Protein AF-A0AAW4FHK3-F1 (afdb_monomer)

Sequence (60 aa):
MAEVNKGQRVPLLMEPELIYKVDSFRHEHRIPTRAEAIRRLVKESLSAISELKPPVRNEQ

Organism: NCBI:txid555315

Solvent-accessible surface area (backbone atoms only — not comparable to full-at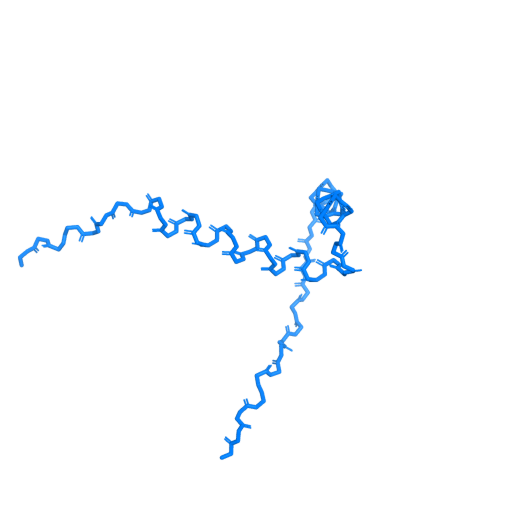om values): 3972 Å² total; per-residue (Å²): 132,86,79,76,85,70,82,79,91,74,91,78,91,72,58,69,70,57,54,50,53,50,50,52,52,18,62,78,70,68,45,92,43,70,70,56,36,51,53,50,52,52,52,54,50,53,52,53,53,59,71,68,50,71,81,80,75,77,80,128

Radius of gyration: 16.36 Å; Cα contacts (8 Å, |Δi|>4): 13; chains: 1; bounding box: 31×31×44 Å

pLDDT: mean 85.56, std 16.46, range [40.41, 98.31]

Structure (mmCIF, N/CA/C/O backbone):
data_AF-A0AAW4FHK3-F1
#
_entry.id   AF-A0AAW4FHK3-F1
#
loop_
_atom_site.group_PDB
_atom_site.id
_atom_site.type_symbol
_atom_site.label_atom_id
_atom_site.label_alt_id
_atom_site.label_comp_id
_atom_site.label_asym_id
_atom_site.label_entity_id
_atom_site.label_seq_id
_atom_site.pdbx_PDB_ins_code
_atom_site.Cartn_x
_atom_site.Cartn_y
_atom_site.Cartn_z
_atom_site.occupancy
_atom_site.B_iso_or_equiv
_atom_site.auth_seq_id
_atom_site.auth_comp_id
_atom_site.auth_asym_id
_atom_site.auth_atom_id
_atom_site.pdbx_PDB_model_num
ATOM 1 N N . MET A 1 1 ? 8.947 -13.528 25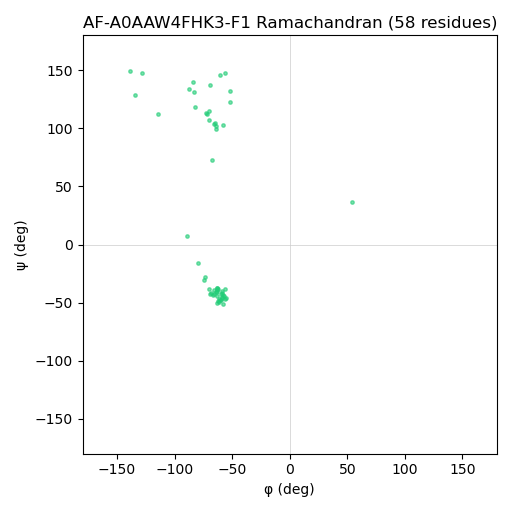.549 1.00 40.41 1 MET A N 1
ATOM 2 C CA . MET A 1 1 ? 8.945 -14.016 24.153 1.00 40.41 1 MET A CA 1
ATOM 3 C C . MET A 1 1 ? 8.638 -12.823 23.269 1.00 40.41 1 MET A C 1
ATOM 5 O O . MET A 1 1 ? 7.593 -12.223 23.464 1.00 40.41 1 MET A O 1
ATOM 9 N N . ALA A 1 2 ? 9.568 -12.399 22.411 1.00 48.97 2 ALA A N 1
ATOM 10 C CA . ALA A 1 2 ? 9.327 -11.267 21.520 1.00 48.97 2 ALA A CA 1
ATOM 11 C C . ALA A 1 2 ? 8.304 -11.690 20.460 1.00 48.97 2 ALA A C 1
ATOM 13 O O . ALA A 1 2 ? 8.561 -12.610 19.682 1.00 48.97 2 ALA A O 1
ATOM 14 N N . GLU A 1 3 ? 7.132 -11.064 20.473 1.00 59.31 3 GLU A N 1
ATOM 15 C CA . GLU A 1 3 ? 6.117 -11.268 19.451 1.00 59.31 3 GLU A CA 1
ATOM 16 C C . GLU A 1 3 ? 6.676 -10.722 18.134 1.00 59.31 3 GLU A C 1
ATOM 18 O O . GLU A 1 3 ? 6.817 -9.515 17.934 1.00 59.31 3 GLU A O 1
ATOM 23 N N . VAL A 1 4 ? 7.097 -11.624 17.248 1.00 55.38 4 VAL A N 1
ATOM 24 C CA . VAL A 1 4 ? 7.462 -11.248 15.886 1.00 55.38 4 VAL A CA 1
ATOM 25 C C . VAL A 1 4 ? 6.173 -10.754 15.251 1.00 55.38 4 VAL A C 1
ATOM 27 O O . VAL A 1 4 ? 5.306 -11.564 14.929 1.00 55.38 4 VAL A O 1
ATOM 30 N N . ASN A 1 5 ? 6.040 -9.439 15.094 1.00 61.06 5 ASN A N 1
ATOM 31 C CA . ASN A 1 5 ? 4.931 -8.800 14.393 1.00 61.06 5 ASN A CA 1
ATOM 32 C C . ASN A 1 5 ? 5.030 -9.158 12.898 1.00 61.06 5 ASN A C 1
ATOM 34 O O . ASN A 1 5 ? 5.503 -8.387 12.062 1.00 61.06 5 ASN A O 1
ATOM 38 N N . LYS A 1 6 ? 4.721 -10.417 12.570 1.00 73.81 6 LYS A N 1
ATOM 39 C CA . LYS A 1 6 ? 4.747 -10.943 11.211 1.00 73.81 6 LYS A CA 1
ATOM 40 C C . LYS A 1 6 ? 3.562 -10.321 10.493 1.00 73.81 6 LYS A C 1
ATOM 42 O O . LYS A 1 6 ? 2.416 -10.620 10.814 1.00 73.81 6 LYS A O 1
ATOM 47 N N . GLY A 1 7 ? 3.847 -9.459 9.519 1.00 80.62 7 GLY A N 1
ATOM 48 C CA . GLY A 1 7 ? 2.811 -8.900 8.658 1.00 80.62 7 GLY A CA 1
ATOM 49 C C . GLY A 1 7 ? 1.954 -10.014 8.049 1.00 80.62 7 GLY A C 1
ATOM 50 O O . GLY A 1 7 ? 2.482 -11.004 7.538 1.00 80.62 7 GLY A O 1
ATOM 51 N N . GLN A 1 8 ? 0.634 -9.857 8.115 1.00 89.12 8 GLN A N 1
ATOM 52 C CA . GLN A 1 8 ? -0.314 -10.790 7.512 1.00 89.12 8 GLN A CA 1
ATOM 53 C C . GLN A 1 8 ? -0.519 -10.448 6.031 1.00 89.12 8 GLN A C 1
ATOM 55 O O . GLN A 1 8 ? -0.580 -9.277 5.650 1.00 89.12 8 GLN A O 1
ATOM 60 N N . ARG A 1 9 ? -0.602 -11.473 5.173 1.00 91.06 9 ARG A N 1
ATOM 61 C CA . ARG A 1 9 ? -0.901 -11.288 3.747 1.00 91.06 9 ARG A CA 1
ATOM 62 C C . ARG A 1 9 ? -2.407 -11.147 3.572 1.00 91.06 9 ARG A C 1
ATOM 64 O O . ARG A 1 9 ? -3.140 -12.085 3.859 1.00 91.06 9 ARG A O 1
ATOM 71 N N . VAL A 1 10 ? -2.836 -9.999 3.061 1.00 91.31 10 VAL A N 1
ATOM 72 C CA . VAL A 1 10 ? -4.240 -9.721 2.748 1.00 91.31 10 VAL A CA 1
ATOM 73 C C . VAL A 1 10 ? -4.367 -9.563 1.230 1.00 91.31 10 VAL A C 1
ATOM 75 O O . VAL A 1 10 ? -3.785 -8.622 0.684 1.00 91.31 10 VAL A O 1
ATOM 78 N N . PRO A 1 11 ? -5.054 -10.477 0.519 1.00 93.12 11 PRO A N 1
ATOM 79 C CA . PRO A 1 11 ? -5.381 -10.268 -0.885 1.00 93.12 11 PRO A CA 1
ATOM 80 C C . PRO A 1 11 ? -6.421 -9.147 -1.005 1.00 93.12 11 PRO A C 1
ATOM 82 O O . PRO A 1 11 ? -7.375 -9.096 -0.232 1.00 93.12 11 PRO A O 1
ATOM 85 N N . LEU A 1 12 ? -6.237 -8.254 -1.976 1.00 91.81 12 LEU A N 1
ATOM 86 C CA . LEU A 1 12 ? -7.139 -7.135 -2.232 1.00 91.81 12 LEU A CA 1
ATOM 87 C C . LEU A 1 12 ? -7.411 -7.042 -3.731 1.00 91.81 12 LEU A C 1
ATOM 89 O O . LEU A 1 12 ? -6.472 -7.003 -4.528 1.00 91.81 12 LEU A O 1
ATOM 93 N N . LEU A 1 13 ? -8.689 -6.991 -4.098 1.00 96.25 13 LEU A N 1
ATOM 94 C CA . LEU A 1 13 ? -9.113 -6.655 -5.450 1.00 96.25 13 LEU A CA 1
ATOM 95 C C . LEU A 1 13 ? -9.245 -5.136 -5.553 1.00 96.25 13 LEU A C 1
ATOM 97 O O . LEU A 1 13 ? -9.810 -4.498 -4.667 1.00 96.25 13 LEU A O 1
ATOM 101 N N . MET A 1 14 ? -8.700 -4.563 -6.621 1.00 96.31 14 MET A N 1
ATOM 102 C CA . MET A 1 14 ? -8.777 -3.133 -6.891 1.00 96.31 14 MET A CA 1
ATOM 103 C C . MET A 1 14 ? -9.043 -2.898 -8.367 1.00 96.31 14 MET A C 1
ATOM 105 O O . MET A 1 14 ? -8.556 -3.647 -9.216 1.00 96.31 14 MET A O 1
ATOM 109 N N . GLU A 1 15 ? -9.742 -1.806 -8.653 1.00 98.25 15 GLU A N 1
ATOM 110 C CA . GLU A 1 15 ? -9.927 -1.334 -10.017 1.00 98.25 15 GLU A CA 1
ATOM 111 C C . GLU A 1 15 ? -8.577 -1.010 -10.684 1.00 98.25 15 GLU A C 1
ATOM 113 O O . GLU A 1 15 ? -7.667 -0.498 -10.014 1.00 98.25 15 GLU A O 1
ATOM 118 N N . PRO A 1 16 ? -8.428 -1.238 -12.003 1.00 97.81 16 PRO A N 1
ATOM 119 C CA . PRO A 1 16 ? -7.175 -0.983 -12.717 1.00 97.81 16 PRO A CA 1
ATOM 120 C C . PRO A 1 16 ? -6.668 0.457 -12.573 1.00 97.81 16 PRO A C 1
ATOM 122 O O . PRO A 1 16 ? -5.469 0.682 -12.408 1.00 97.81 16 PRO A O 1
ATOM 125 N N . GLU A 1 17 ? -7.578 1.433 -12.571 1.00 98.19 17 GLU A N 1
ATOM 126 C CA . GLU A 1 17 ? -7.239 2.848 -12.387 1.00 98.19 17 GLU A CA 1
ATOM 127 C C . GLU A 1 17 ? -6.611 3.110 -11.010 1.00 98.19 17 GLU A C 1
ATOM 129 O O . GLU A 1 17 ? -5.657 3.879 -10.881 1.00 98.19 17 GLU A O 1
ATOM 134 N N . LEU A 1 18 ? -7.106 2.438 -9.968 1.00 97.44 18 LEU A N 1
ATOM 135 C CA . LEU A 1 18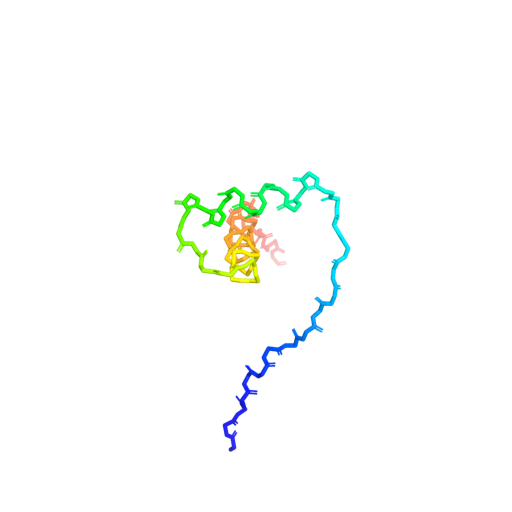 ? -6.565 2.581 -8.621 1.00 97.44 18 LEU A CA 1
ATOM 136 C C . LEU A 1 18 ? -5.173 1.951 -8.519 1.00 97.44 18 LEU A C 1
ATOM 138 O O . LEU A 1 18 ? -4.284 2.530 -7.895 1.00 97.44 18 LEU A O 1
ATOM 142 N N . ILE A 1 19 ? -4.954 0.806 -9.176 1.00 97.44 19 ILE A N 1
ATOM 143 C CA . ILE A 1 19 ? -3.622 0.189 -9.275 1.00 97.44 19 ILE A CA 1
ATOM 144 C C . ILE A 1 19 ? -2.643 1.164 -9.939 1.00 97.44 19 ILE A C 1
ATOM 146 O O . ILE A 1 19 ? -1.542 1.362 -9.423 1.00 97.44 19 ILE A O 1
ATOM 150 N N . TYR A 1 20 ? -3.061 1.808 -11.033 1.00 98.12 20 TYR A N 1
ATOM 151 C CA . TYR A 1 20 ? -2.244 2.796 -11.733 1.00 98.12 20 TYR A CA 1
ATOM 152 C C . TYR A 1 20 ? -1.869 3.975 -10.826 1.00 98.12 20 TYR A C 1
ATOM 154 O O . TYR A 1 20 ? -0.690 4.299 -10.714 1.00 98.12 20 TYR A O 1
ATOM 162 N N . LYS A 1 21 ? -2.831 4.556 -10.096 1.00 97.88 21 LYS A N 1
ATOM 163 C CA . LYS A 1 21 ? -2.566 5.656 -9.148 1.00 97.88 21 LYS A CA 1
ATOM 164 C C . LYS A 1 21 ? -1.556 5.267 -8.066 1.00 97.88 21 LYS A C 1
ATOM 166 O O . LYS A 1 21 ? -0.648 6.040 -7.765 1.00 97.88 21 LYS A O 1
ATOM 171 N N . VAL A 1 22 ? -1.682 4.062 -7.504 1.00 97.69 22 VAL A N 1
ATOM 172 C CA . VAL A 1 22 ? -0.724 3.545 -6.511 1.00 97.69 22 VAL A CA 1
ATOM 173 C C . VAL A 1 22 ? 0.670 3.381 -7.124 1.00 97.69 22 VAL A C 1
ATOM 175 O O . VAL A 1 22 ? 1.667 3.684 -6.467 1.00 97.69 22 VAL A O 1
ATOM 178 N N . ASP A 1 23 ? 0.762 2.917 -8.371 1.00 97.94 23 ASP A N 1
ATOM 179 C CA . ASP A 1 23 ? 2.038 2.777 -9.069 1.00 97.94 23 ASP A CA 1
ATOM 180 C C . ASP A 1 23 ? 2.672 4.140 -9.390 1.00 97.94 23 ASP A C 1
ATOM 182 O O . ASP A 1 23 ? 3.870 4.303 -9.154 1.00 97.94 23 ASP A O 1
ATOM 186 N N . SER A 1 24 ? 1.900 5.135 -9.837 1.00 98.31 24 SER A N 1
ATOM 187 C CA . SER A 1 24 ? 2.380 6.512 -10.040 1.00 98.31 24 SER A CA 1
ATOM 188 C C . SER A 1 24 ? 2.945 7.106 -8.751 1.00 98.31 24 SER A C 1
ATOM 190 O O . SER A 1 24 ? 4.110 7.506 -8.728 1.00 98.31 24 SER A O 1
ATOM 192 N N . PHE A 1 25 ? 2.188 7.035 -7.649 1.00 97.94 25 PHE A N 1
ATOM 193 C CA . PHE A 1 25 ? 2.655 7.463 -6.327 1.00 97.94 25 PHE A CA 1
ATOM 194 C C . PHE A 1 25 ? 3.955 6.747 -5.934 1.00 97.94 25 PHE A C 1
ATOM 196 O O . PHE A 1 25 ? 4.930 7.369 -5.511 1.00 97.94 25 PHE A O 1
ATOM 203 N N . ARG A 1 26 ? 4.020 5.424 -6.127 1.00 98.19 26 ARG A N 1
ATOM 204 C CA . ARG A 1 26 ? 5.237 4.650 -5.861 1.00 98.19 26 ARG A CA 1
ATOM 205 C C . ARG A 1 26 ? 6.436 5.194 -6.653 1.00 98.19 26 ARG A C 1
ATOM 207 O O . ARG A 1 26 ? 7.517 5.342 -6.082 1.00 98.19 26 ARG A O 1
ATOM 214 N N . HIS A 1 27 ? 6.262 5.465 -7.946 1.00 97.94 27 HIS A N 1
ATOM 215 C CA . HIS A 1 27 ? 7.330 5.943 -8.828 1.00 97.94 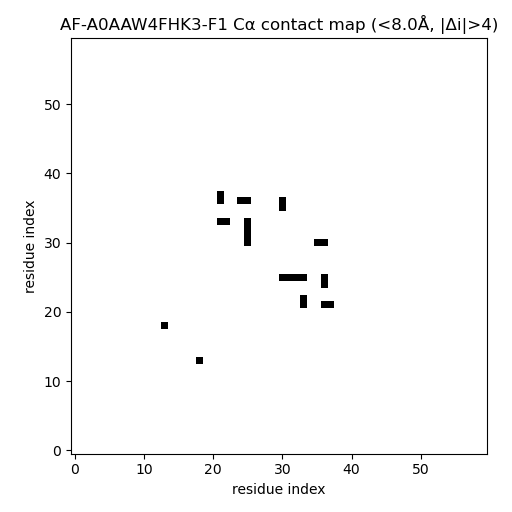27 HIS A CA 1
ATOM 216 C C . HIS A 1 27 ? 7.818 7.351 -8.468 1.00 97.94 27 HIS A C 1
ATOM 218 O O . HIS A 1 27 ? 9.033 7.573 -8.425 1.00 97.94 27 HIS A O 1
ATOM 224 N N . GLU A 1 28 ? 6.895 8.267 -8.180 1.00 97.88 28 GLU A N 1
ATOM 225 C CA . GLU A 1 28 ? 7.179 9.649 -7.777 1.00 97.88 28 GLU A CA 1
ATOM 226 C C . GLU A 1 28 ? 7.943 9.700 -6.449 1.00 97.88 28 GLU A C 1
ATOM 228 O O . GLU A 1 28 ? 8.961 10.382 -6.334 1.00 97.88 28 GLU A O 1
ATOM 233 N N . HIS A 1 29 ? 7.522 8.893 -5.474 1.00 97.31 29 HIS A N 1
ATOM 234 C CA . HIS A 1 29 ? 8.119 8.852 -4.139 1.00 97.31 29 HIS A CA 1
ATOM 235 C C . HIS A 1 29 ? 9.289 7.864 -4.002 1.00 97.31 29 HIS A C 1
ATOM 237 O O . HIS A 1 29 ? 9.778 7.651 -2.892 1.00 97.31 29 HIS A O 1
ATOM 243 N N . ARG A 1 30 ? 9.747 7.262 -5.112 1.00 97.50 30 ARG A N 1
ATOM 244 C CA . ARG A 1 30 ? 10.861 6.292 -5.155 1.00 97.50 30 ARG A CA 1
ATOM 245 C C . ARG A 1 30 ? 10.683 5.108 -4.195 1.00 97.50 30 ARG A C 1
ATOM 247 O O . ARG A 1 30 ? 11.646 4.608 -3.622 1.00 97.50 30 ARG A O 1
ATOM 254 N N . ILE A 1 31 ? 9.448 4.644 -4.030 1.00 97.88 31 ILE A N 1
ATOM 255 C CA . ILE A 1 31 ? 9.127 3.527 -3.141 1.00 97.88 31 ILE A CA 1
ATOM 256 C C . ILE A 1 31 ? 9.394 2.208 -3.889 1.00 97.88 31 ILE A C 1
ATOM 258 O O . ILE A 1 31 ? 8.945 2.039 -5.021 1.00 97.88 31 ILE A O 1
ATOM 262 N N . PRO A 1 32 ? 10.109 1.237 -3.306 1.00 96.00 32 PRO A N 1
ATOM 263 C CA . PRO A 1 32 ? 10.570 0.068 -4.055 1.00 96.00 32 PRO A CA 1
ATOM 264 C C . PRO A 1 32 ? 9.455 -0.939 -4.359 1.00 96.00 32 PRO A C 1
ATOM 266 O O . PRO A 1 32 ? 9.499 -1.620 -5.381 1.00 96.00 32 PRO A O 1
ATOM 269 N N . THR A 1 33 ? 8.437 -1.054 -3.497 1.00 96.94 3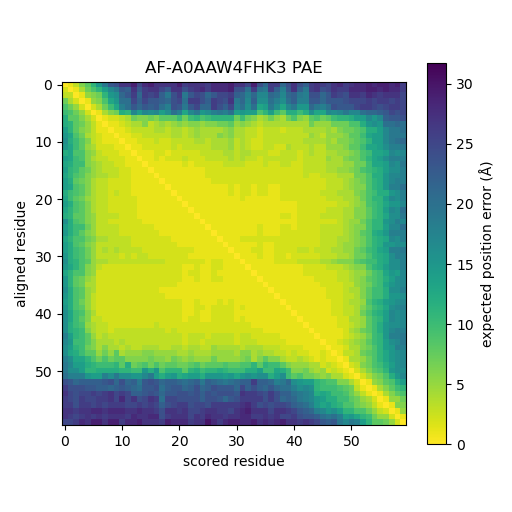3 THR A N 1
ATOM 270 C CA . THR A 1 33 ? 7.375 -2.060 -3.662 1.00 96.94 33 THR A CA 1
ATOM 271 C C . THR A 1 33 ? 5.981 -1.456 -3.590 1.00 96.94 33 THR A C 1
ATOM 273 O O . THR A 1 33 ? 5.717 -0.519 -2.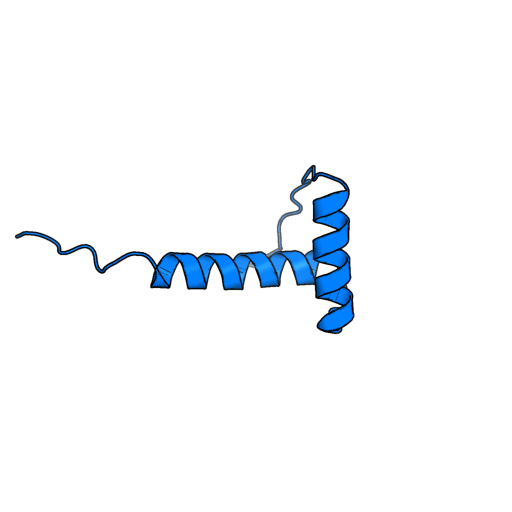838 1.00 96.94 33 THR A O 1
ATOM 276 N N . ARG A 1 34 ? 5.038 -2.040 -4.342 1.00 96.00 34 ARG A N 1
ATOM 277 C CA . ARG A 1 34 ? 3.621 -1.649 -4.277 1.00 96.00 34 ARG A CA 1
ATOM 278 C C . ARG A 1 34 ? 3.046 -1.823 -2.870 1.00 96.00 34 ARG A C 1
ATOM 280 O O . ARG A 1 34 ? 2.315 -0.966 -2.398 1.00 96.00 34 ARG A O 1
ATOM 287 N N . ALA A 1 35 ? 3.408 -2.906 -2.183 1.00 95.75 35 ALA A N 1
ATOM 288 C CA . ALA A 1 35 ? 2.933 -3.172 -0.828 1.00 95.75 35 ALA A CA 1
ATOM 289 C C . ALA A 1 35 ? 3.393 -2.096 0.171 1.00 95.75 35 ALA A C 1
ATOM 291 O O . ALA A 1 35 ? 2.641 -1.727 1.068 1.00 95.75 35 ALA A O 1
ATOM 292 N N . GLU A 1 36 ? 4.613 -1.580 0.022 1.00 96.50 36 GLU A N 1
ATOM 293 C CA . GLU A 1 36 ? 5.105 -0.472 0.840 1.00 96.50 36 GLU A CA 1
ATOM 294 C C . GLU A 1 36 ? 4.385 0.840 0.530 1.00 96.50 36 GLU A C 1
ATOM 296 O O . GLU A 1 36 ? 3.967 1.525 1.461 1.00 96.50 36 GLU A O 1
ATOM 301 N N . ALA A 1 37 ? 4.1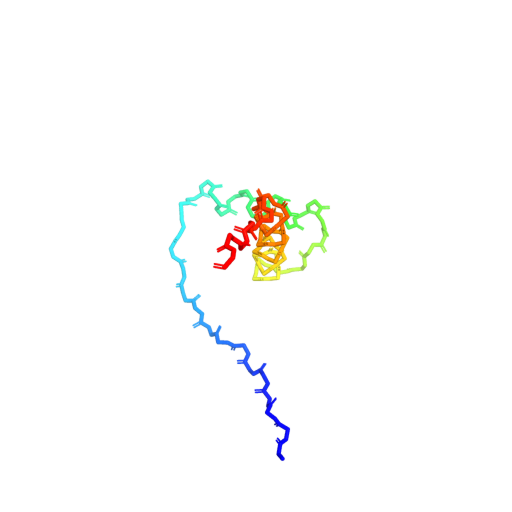53 1.134 -0.752 1.00 97.62 37 ALA A N 1
ATOM 302 C CA . ALA A 1 37 ? 3.379 2.299 -1.169 1.00 97.62 37 ALA A CA 1
ATOM 303 C C . ALA A 1 37 ? 1.957 2.266 -0.586 1.00 97.62 37 ALA A C 1
ATOM 305 O O . ALA A 1 37 ? 1.520 3.242 0.016 1.00 97.62 37 ALA A O 1
ATOM 306 N N . ILE A 1 38 ? 1.277 1.116 -0.665 1.00 96.44 38 ILE A N 1
ATOM 307 C CA . ILE A 1 38 ? -0.057 0.921 -0.079 1.00 96.44 38 ILE A CA 1
ATOM 308 C C . ILE A 1 38 ? -0.023 1.134 1.438 1.00 96.44 38 ILE A C 1
ATOM 310 O O . ILE A 1 38 ? -0.843 1.881 1.962 1.00 96.44 38 ILE A O 1
ATOM 314 N N . ARG A 1 39 ? 0.932 0.532 2.163 1.00 95.06 39 ARG A N 1
ATOM 315 C CA . ARG A 1 39 ? 1.044 0.727 3.621 1.00 95.06 39 ARG A CA 1
ATOM 316 C C . ARG A 1 39 ? 1.248 2.194 3.992 1.00 95.06 39 ARG A C 1
ATOM 318 O O . ARG A 1 39 ? 0.651 2.659 4.960 1.00 95.06 39 ARG A O 1
ATOM 325 N N . ARG A 1 40 ? 2.080 2.911 3.234 1.00 96.31 40 ARG A N 1
ATOM 326 C CA . ARG A 1 40 ? 2.333 4.338 3.444 1.00 96.31 40 ARG A CA 1
ATOM 327 C C . ARG A 1 40 ? 1.065 5.164 3.230 1.00 96.31 40 ARG A C 1
ATOM 329 O O . ARG A 1 40 ? 0.682 5.894 4.136 1.00 96.31 40 ARG A O 1
ATOM 336 N N . LEU A 1 41 ? 0.381 4.966 2.103 1.00 96.19 41 LEU A N 1
ATOM 337 C CA . LEU A 1 41 ? -0.884 5.639 1.791 1.00 96.19 41 LEU A CA 1
ATOM 338 C C . LEU A 1 41 ? -1.948 5.388 2.864 1.00 96.19 41 LEU A C 1
ATOM 340 O O . LEU A 1 41 ? -2.608 6.326 3.302 1.00 96.19 41 LEU A O 1
ATOM 344 N N . VAL A 1 42 ? -2.087 4.142 3.330 1.00 94.88 42 VAL A N 1
ATOM 345 C CA . VAL A 1 42 ? -3.026 3.786 4.406 1.00 94.88 42 VAL A CA 1
ATOM 346 C C . VAL A 1 42 ? -2.676 4.522 5.698 1.00 94.88 42 VAL A C 1
ATOM 348 O O . VAL A 1 4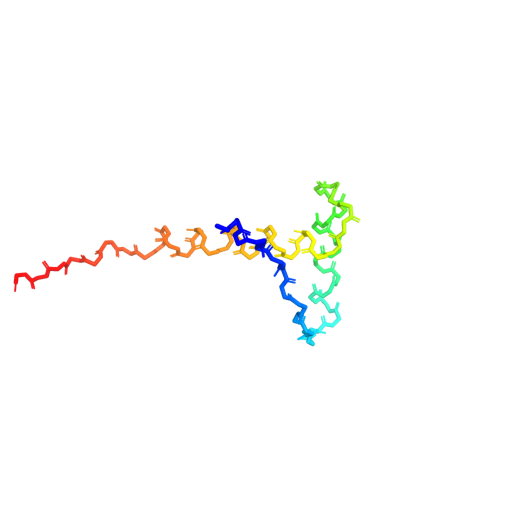2 ? -3.557 5.108 6.320 1.00 94.88 42 VAL A O 1
ATOM 351 N N . LYS A 1 43 ? -1.398 4.530 6.094 1.00 94.44 43 LYS A N 1
ATOM 352 C CA . LYS A 1 43 ? -0.956 5.206 7.319 1.00 94.44 43 LYS A CA 1
ATOM 353 C C . LYS A 1 43 ? -1.217 6.713 7.259 1.00 94.44 43 LYS A C 1
ATOM 355 O O . LYS A 1 43 ? -1.795 7.255 8.192 1.00 94.44 43 LYS A O 1
ATOM 360 N N . GLU A 1 44 ? -0.825 7.363 6.167 1.00 94.00 44 GLU A N 1
ATOM 361 C CA . GLU A 1 44 ? -1.010 8.807 5.974 1.00 94.00 44 GLU A CA 1
ATOM 362 C C . GLU A 1 44 ? -2.500 9.177 5.916 1.00 94.00 44 GLU A C 1
ATOM 364 O O . GLU A 1 44 ? -2.921 10.135 6.559 1.00 94.00 44 GLU A O 1
ATOM 369 N N . SER A 1 45 ? -3.322 8.368 5.239 1.00 92.19 45 SER A N 1
ATOM 370 C CA . SER A 1 45 ? -4.770 8.598 5.153 1.00 92.19 45 SER A CA 1
ATOM 371 C C . SER A 1 45 ? -5.460 8.447 6.507 1.00 92.19 45 SER A C 1
ATOM 373 O O . SER A 1 45 ? -6.307 9.261 6.857 1.00 92.19 45 SER A O 1
ATOM 375 N N . LEU A 1 46 ? -5.099 7.429 7.296 1.00 90.88 46 LEU A N 1
ATOM 376 C CA . LEU A 1 46 ? -5.662 7.234 8.636 1.00 90.88 46 LEU A CA 1
ATOM 377 C C . LEU A 1 46 ? -5.262 8.363 9.593 1.00 90.88 46 LEU A C 1
ATOM 379 O O . LEU A 1 46 ? -6.101 8.809 10.375 1.00 90.88 46 LEU A O 1
ATOM 383 N N . SER A 1 47 ? -4.020 8.853 9.512 1.00 91.38 47 SER A N 1
ATOM 384 C CA . SER A 1 47 ? -3.586 10.043 10.254 1.00 91.38 47 SER A CA 1
ATOM 385 C C . SER A 1 47 ? -4.394 11.277 9.852 1.00 91.38 47 SER A C 1
ATOM 387 O O . SER A 1 47 ? -4.974 11.920 10.723 1.00 91.38 47 SER A O 1
ATOM 389 N N . ALA A 1 48 ? -4.539 11.542 8.551 1.00 91.38 48 ALA A N 1
ATOM 390 C CA . ALA A 1 48 ? -5.334 12.664 8.056 1.00 91.38 48 ALA A CA 1
ATOM 391 C C . ALA A 1 48 ? -6.811 12.573 8.490 1.00 91.38 48 ALA A C 1
ATOM 393 O O . ALA A 1 48 ? -7.388 13.557 8.939 1.00 91.38 48 ALA A O 1
ATOM 394 N N . ILE A 1 49 ? -7.430 11.388 8.433 1.00 86.81 49 ILE A N 1
ATOM 395 C CA . ILE A 1 49 ? -8.810 11.177 8.910 1.00 86.81 49 ILE A CA 1
ATOM 396 C C . ILE A 1 49 ? -8.920 11.425 10.421 1.00 86.81 49 ILE A C 1
ATOM 398 O O . ILE A 1 49 ? -9.898 12.019 10.875 1.00 86.81 49 ILE A O 1
ATOM 402 N N . SER A 1 50 ? -7.931 10.983 11.205 1.00 80.69 50 SER A N 1
ATOM 403 C CA . SER A 1 50 ? -7.902 11.223 12.650 1.00 80.69 50 SER A CA 1
ATOM 404 C C . SER A 1 50 ? -7.815 12.712 12.984 1.00 80.69 50 SER A C 1
ATOM 406 O O . SER A 1 50 ? -8.432 13.145 13.952 1.00 80.69 50 SER A O 1
ATOM 408 N N . GLU A 1 51 ? -7.065 13.484 12.200 1.00 76.38 51 GLU A N 1
ATOM 409 C CA . GLU A 1 51 ? -6.925 14.936 12.360 1.00 76.38 51 GLU A CA 1
ATOM 410 C C . GLU A 1 51 ? -8.185 15.698 11.919 1.00 76.38 51 GLU A C 1
ATOM 412 O O . GLU A 1 51 ? -8.494 16.757 12.461 1.00 76.38 51 GLU A O 1
ATOM 417 N N . LEU A 1 52 ? -8.952 15.140 10.977 1.00 68.50 52 LEU A N 1
ATOM 418 C CA . LEU A 1 52 ? -10.213 15.712 10.497 1.00 68.50 52 LEU A CA 1
ATOM 419 C C . LEU A 1 52 ? -11.407 15.450 11.425 1.00 68.50 52 LEU A C 1
ATOM 421 O O . LEU A 1 52 ? -12.436 16.114 11.285 1.00 68.50 52 LEU A O 1
ATOM 425 N N . LYS A 1 53 ? -11.314 14.504 12.368 1.00 61.59 53 LYS A N 1
ATOM 426 C CA . LYS A 1 53 ? -12.368 14.309 13.369 1.00 61.59 53 LYS A CA 1
ATOM 427 C C . LYS A 1 53 ? -12.288 15.475 14.368 1.00 61.59 53 LYS A C 1
ATOM 429 O O . LYS A 1 53 ? -11.297 15.550 15.096 1.00 61.59 53 LYS A O 1
ATOM 434 N N . PRO A 1 54 ? -13.287 16.383 14.447 1.00 61.38 54 PRO A N 1
ATOM 435 C CA . PRO A 1 54 ? -13.286 17.395 15.498 1.00 61.38 54 PRO A CA 1
ATOM 436 C C . PRO A 1 54 ? -13.218 16.687 16.858 1.00 61.38 54 PRO A C 1
ATOM 438 O O . PRO A 1 54 ? -13.739 15.569 16.975 1.00 61.38 54 PRO A O 1
ATOM 441 N N . PRO A 1 55 ? -12.573 17.291 17.878 1.00 61.81 55 PRO A N 1
ATOM 442 C CA . PRO A 1 55 ? -12.500 16.684 19.197 1.00 61.81 55 PRO A CA 1
ATOM 443 C C . PRO A 1 55 ? -13.919 16.315 19.611 1.00 61.81 55 PRO A C 1
ATOM 445 O O . PRO A 1 55 ? -14.806 17.171 19.607 1.00 61.81 55 PRO A O 1
ATOM 448 N N . VAL A 1 56 ? -14.140 15.032 19.910 1.00 65.62 56 VAL A N 1
ATOM 449 C CA . VAL A 1 56 ? -15.381 14.594 20.543 1.00 65.62 56 VAL A CA 1
ATOM 450 C C . VAL A 1 56 ? -15.449 15.398 21.834 1.00 65.62 56 VAL A C 1
ATOM 452 O O . VAL A 1 56 ? -14.685 15.146 22.766 1.00 65.62 56 VAL A O 1
ATOM 455 N N . ARG A 1 57 ? -16.280 16.446 21.858 1.00 64.44 57 ARG A N 1
ATOM 456 C CA . ARG A 1 57 ? -16.658 17.088 23.109 1.00 64.44 57 ARG A CA 1
ATOM 457 C C . ARG A 1 57 ? -17.410 16.008 23.861 1.00 64.44 57 ARG A C 1
ATOM 459 O O . ARG A 1 57 ? -18.546 15.703 23.519 1.00 64.44 57 ARG A O 1
ATOM 466 N N . ASN A 1 58 ? -16.738 15.384 24.819 1.00 60.41 58 ASN A N 1
ATOM 467 C CA . ASN A 1 58 ? -17.426 14.610 25.831 1.00 60.41 58 ASN A CA 1
ATOM 468 C C . ASN A 1 58 ? -18.269 15.625 26.609 1.00 60.41 58 ASN A C 1
ATOM 470 O O . ASN A 1 58 ? -17.740 16.400 27.407 1.00 60.41 58 ASN A O 1
ATOM 474 N N . GLU A 1 59 ? -19.554 15.703 26.282 1.00 52.22 59 GLU A N 1
ATOM 475 C CA . GLU A 1 59 ? -20.533 16.335 27.150 1.00 52.22 59 GLU A CA 1
ATOM 476 C C . GLU A 1 59 ? -20.699 15.425 28.371 1.00 52.22 59 GLU A C 1
ATOM 478 O O . GLU A 1 59 ? -21.205 14.316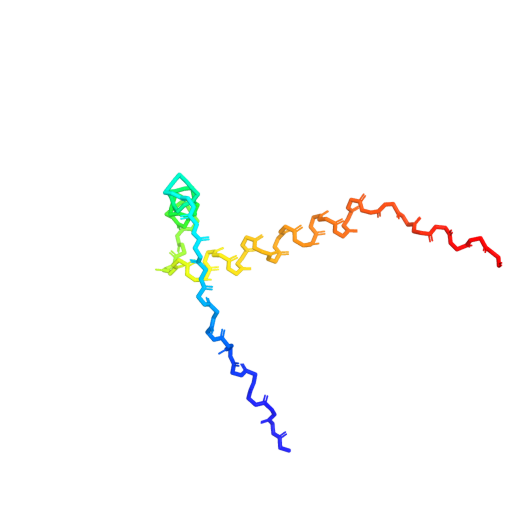 28.240 1.00 52.22 59 GLU A O 1
ATOM 483 N N . GLN A 1 60 ? -20.136 15.917 29.482 1.00 49.47 60 GLN A N 1
ATOM 484 C CA . GLN A 1 60 ? -20.423 15.663 30.905 1.00 49.47 60 GLN A CA 1
ATOM 485 C C . GLN A 1 60 ? -20.778 14.236 31.340 1.00 49.47 60 GLN A C 1
ATOM 487 O O . GLN A 1 60 ? -21.913 13.780 31.092 1.00 49.47 60 GLN A O 1
#

Mean predicted aligned error: 8.47 Å

Secondary structure (DSSP, 8-state):
------PPP------HHHHHHHHHHHHHTT-S-HHHHHHHHHHHHHHHHHHHS-------

Foldseek 3Di:
DDPPPPDDDDDDDDDPVVLVVLVVQCVVVVPPDSVVSVVVVVVVVVVVVVVPPDPPPPDD

Nearest PDB structures (foldseek):
  5zkt-assembly1_A  TM=6.903E-01  e=1.281E+00  Oryza sativa Japonica Group
  7vp2-assembly1_B  TM=7.023E-01  e=1.714E+00  Arabidopsis thaliana
  7vp5-assembly1_B  TM=7.289E-01  e=2.467E+00  Arabidopsis thaliana
  7vp5-assembly1_A  TM=6.833E-01  e=2.294E+00  Arabidopsis thaliana
  7vp4-assembly3_J  TM=6.980E-01  e=3.818E+00  Arabidopsis thaliana